Protein AF-A0A4Y2HQZ5-F1 (afdb_monomer_lite)

pLDDT: mean 81.78, std 10.29, range [56.5, 96.31]

Structure (mmCIF, N/CA/C/O backbone):
data_AF-A0A4Y2HQZ5-F1
#
_entry.id   AF-A0A4Y2HQZ5-F1
#
loop_
_atom_site.group_PDB
_atom_site.id
_atom_site.type_symbol
_atom_site.label_atom_id
_atom_site.label_alt_id
_atom_site.label_comp_id
_atom_site.label_asym_id
_atom_site.label_entity_id
_atom_site.label_seq_id
_atom_site.pdbx_PDB_ins_code
_atom_site.Cartn_x
_atom_site.Cartn_y
_atom_site.Cartn_z
_atom_site.occupancy
_atom_site.B_iso_or_equiv
_atom_site.auth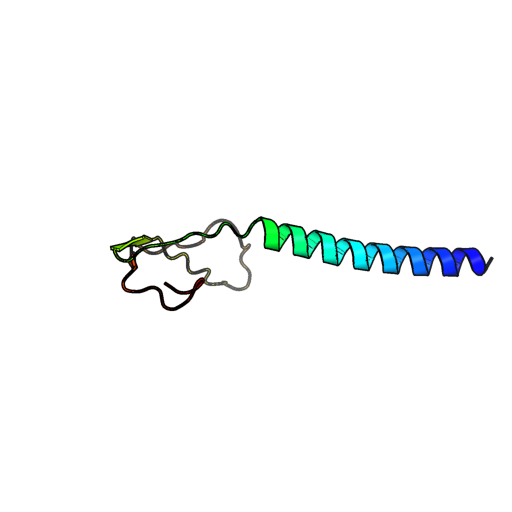_seq_id
_atom_site.auth_comp_id
_atom_site.auth_asym_id
_atom_site.auth_atom_id
_atom_site.pdbx_PDB_model_num
ATOM 1 N N . MET A 1 1 ? 20.953 -0.479 -44.830 1.00 66.06 1 MET A N 1
ATOM 2 C CA . MET A 1 1 ? 19.747 0.193 -44.283 1.00 66.06 1 MET A CA 1
ATOM 3 C C . MET A 1 1 ? 19.053 -0.674 -43.234 1.00 66.06 1 MET A C 1
ATOM 5 O O . MET A 1 1 ? 18.628 -0.134 -42.222 1.00 66.06 1 MET A O 1
ATOM 9 N N . GLU A 1 2 ? 19.015 -1.994 -43.427 1.00 72.44 2 GLU A N 1
ATOM 10 C CA . GLU A 1 2 ? 18.353 -2.978 -42.550 1.00 72.44 2 GLU A CA 1
ATOM 11 C C . GLU A 1 2 ? 18.903 -3.023 -41.114 1.00 72.44 2 GLU A C 1
ATOM 13 O O . GLU A 1 2 ? 18.123 -2.980 -40.169 1.00 72.44 2 GLU A O 1
ATOM 18 N N . ALA A 1 3 ? 20.226 -2.936 -40.928 1.00 75.69 3 ALA A N 1
ATOM 19 C CA . ALA A 1 3 ? 20.854 -2.953 -39.598 1.00 75.69 3 ALA A CA 1
ATOM 20 C C . ALA A 1 3 ? 20.358 -1.843 -38.645 1.00 75.69 3 ALA A C 1
ATOM 22 O O . ALA A 1 3 ? 20.314 -2.021 -37.428 1.00 75.69 3 ALA A O 1
ATOM 23 N N . ARG A 1 4 ? 19.950 -0.684 -39.184 1.00 80.50 4 ARG A N 1
ATOM 24 C CA . ARG A 1 4 ? 19.370 0.394 -38.366 1.00 80.50 4 ARG A CA 1
ATOM 25 C C . ARG A 1 4 ? 17.971 0.025 -37.886 1.00 80.50 4 ARG A C 1
ATOM 27 O O . ARG A 1 4 ? 17.622 0.345 -36.756 1.00 80.50 4 ARG A O 1
ATOM 34 N N . LEU A 1 5 ? 17.194 -0.649 -38.726 1.00 79.19 5 LEU A N 1
ATOM 35 C CA . LEU A 1 5 ? 15.822 -1.035 -38.424 1.00 79.19 5 LEU A CA 1
ATOM 36 C C . LEU A 1 5 ? 15.787 -2.116 -37.337 1.00 79.19 5 LEU A C 1
ATOM 38 O O . LEU A 1 5 ? 15.038 -1.991 -36.373 1.00 79.19 5 LEU A O 1
ATOM 42 N N . GLU A 1 6 ? 16.679 -3.101 -37.431 1.00 82.00 6 GLU A N 1
ATOM 43 C CA . GLU A 1 6 ? 16.845 -4.143 -36.411 1.00 82.00 6 GLU A CA 1
ATOM 44 C C . GLU A 1 6 ? 17.300 -3.560 -35.065 1.00 82.00 6 GLU A C 1
ATOM 46 O O . GLU A 1 6 ? 16.752 -3.911 -34.021 1.00 82.00 6 GLU A O 1
ATOM 51 N N . SER A 1 7 ? 18.234 -2.599 -35.076 1.00 82.88 7 SER A N 1
ATOM 52 C CA . SER A 1 7 ? 18.690 -1.924 -33.850 1.00 82.88 7 SER A CA 1
ATOM 53 C C . SER A 1 7 ? 17.598 -1.088 -33.170 1.00 82.88 7 SER A C 1
ATOM 55 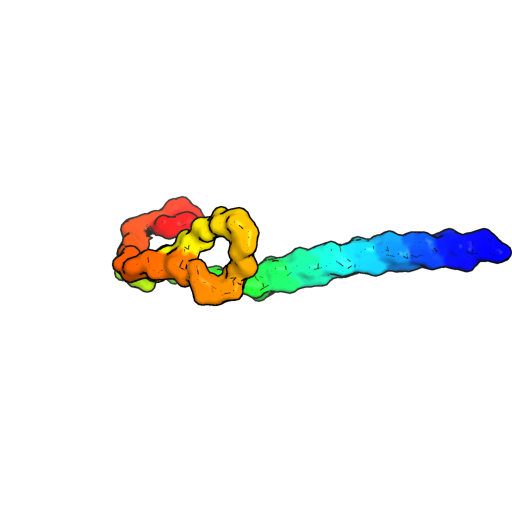O O . SER A 1 7 ? 17.558 -0.975 -31.946 1.00 82.88 7 SER A O 1
ATOM 57 N N . VAL A 1 8 ? 16.683 -0.511 -33.957 1.00 86.94 8 VAL A N 1
ATOM 58 C CA . VAL A 1 8 ? 15.539 0.236 -33.423 1.00 86.94 8 VAL A CA 1
ATOM 59 C C . VAL A 1 8 ? 14.551 -0.737 -32.780 1.00 86.94 8 VAL A C 1
ATOM 61 O O . VAL A 1 8 ? 14.151 -0.523 -31.637 1.00 86.94 8 VAL A O 1
ATOM 64 N N . GLN A 1 9 ? 14.238 -1.849 -33.449 1.00 85.88 9 GLN A N 1
ATOM 65 C CA . GLN A 1 9 ? 13.325 -2.866 -32.920 1.00 85.88 9 GLN A CA 1
ATOM 66 C C . GLN A 1 9 ? 13.813 -3.474 -31.599 1.00 85.88 9 GLN A C 1
ATOM 68 O O . GLN A 1 9 ? 13.032 -3.608 -30.653 1.00 85.88 9 GLN A O 1
ATOM 73 N N . THR A 1 10 ? 15.100 -3.814 -31.493 1.00 90.00 10 THR A N 1
ATOM 74 C CA . THR A 1 10 ? 15.669 -4.327 -30.238 1.00 90.00 10 THR A CA 1
ATOM 75 C C . THR A 1 10 ? 15.610 -3.276 -29.130 1.00 90.00 10 THR A C 1
ATOM 77 O O . THR A 1 10 ? 15.220 -3.598 -28.004 1.00 90.00 10 THR A O 1
ATOM 80 N N . SER A 1 11 ? 15.874 -2.007 -29.458 1.00 90.25 11 SER A N 1
ATOM 81 C CA . SER A 1 11 ? 15.794 -0.899 -28.501 1.00 90.25 11 SER A CA 1
ATOM 82 C C . SER A 1 11 ? 14.377 -0.674 -27.954 1.00 90.25 11 SER A C 1
ATOM 84 O O . SER A 1 11 ? 14.204 -0.431 -26.756 1.00 90.25 11 SER A O 1
ATOM 86 N N . ASP A 1 12 ? 13.345 -0.821 -28.789 1.00 91.81 12 ASP A N 1
ATOM 87 C CA . ASP A 1 12 ? 11.948 -0.674 -28.373 1.00 91.81 12 ASP A CA 1
ATOM 88 C C . ASP A 1 12 ? 11.518 -1.810 -27.435 1.00 91.81 12 ASP A C 1
ATOM 90 O O . ASP A 1 12 ? 10.845 -1.580 -26.422 1.00 91.81 12 ASP A O 1
ATOM 94 N N . ILE A 1 13 ? 11.973 -3.037 -27.708 1.00 92.69 13 ILE A N 1
ATOM 95 C CA . ILE A 1 13 ? 11.733 -4.202 -26.848 1.00 92.69 13 ILE A CA 1
ATOM 96 C C . ILE A 1 13 ? 12.403 -4.016 -25.480 1.00 92.69 13 ILE A C 1
ATOM 98 O O . ILE A 1 13 ? 11.789 -4.293 -24.443 1.00 92.69 13 ILE A O 1
ATOM 102 N N . GLU A 1 14 ? 13.646 -3.537 -25.447 1.00 94.94 14 GLU A N 1
ATOM 103 C CA . GLU A 1 14 ? 14.367 -3.268 -24.199 1.00 94.94 14 GLU A CA 1
ATOM 104 C C . GLU A 1 14 ? 13.693 -2.174 -23.371 1.00 94.94 14 GLU A C 1
ATOM 106 O O . GLU A 1 14 ? 13.476 -2.346 -22.167 1.00 94.94 14 GLU A O 1
ATOM 111 N N . ARG A 1 15 ? 13.262 -1.084 -24.015 1.00 95.19 15 ARG A N 1
ATOM 112 C CA . ARG A 1 15 ? 12.503 -0.008 -23.362 1.00 95.19 15 ARG A CA 1
ATOM 113 C C . ARG A 1 15 ? 11.193 -0.516 -22.776 1.00 95.19 15 ARG A C 1
ATOM 115 O O . ARG A 1 15 ? 10.856 -0.173 -21.640 1.00 95.19 15 ARG A O 1
ATOM 122 N N . LEU A 1 16 ? 10.474 -1.371 -23.502 1.00 95.19 16 LEU A N 1
ATOM 123 C CA . LEU A 1 16 ? 9.244 -1.981 -23.007 1.00 95.19 16 LEU A CA 1
ATOM 124 C C . LEU A 1 16 ? 9.511 -2.843 -21.765 1.00 95.19 16 LEU A C 1
ATOM 126 O O . LEU A 1 16 ? 8.801 -2.699 -20.766 1.00 95.19 16 LEU A O 1
ATOM 130 N N . LYS A 1 17 ? 10.544 -3.693 -21.787 1.00 96.00 17 LYS A N 1
ATOM 131 C CA . LYS A 1 17 ? 10.951 -4.511 -20.628 1.00 96.00 17 LYS A CA 1
ATOM 132 C C . LYS A 1 17 ? 11.305 -3.636 -19.424 1.00 96.00 17 LYS A C 1
ATOM 134 O O . LYS A 1 17 ? 10.764 -3.845 -18.338 1.00 96.00 17 LYS A O 1
ATOM 139 N N . LEU A 1 18 ? 12.129 -2.611 -19.630 1.00 96.31 18 LEU A N 1
ATOM 140 C CA . LEU A 1 18 ? 12.530 -1.665 -18.590 1.00 96.31 18 LEU A CA 1
ATOM 141 C C . LEU A 1 18 ? 11.317 -0.942 -17.987 1.00 96.31 18 LEU A C 1
ATOM 143 O O . LEU A 1 18 ? 11.217 -0.792 -16.770 1.00 96.31 18 LEU A O 1
ATOM 147 N N . SER A 1 19 ? 10.364 -0.527 -18.826 1.00 94.44 19 SER A N 1
ATOM 148 C CA . SER A 1 19 ? 9.146 0.151 -18.378 1.00 94.44 19 SER A CA 1
ATOM 149 C C . SER A 1 19 ? 8.278 -0.739 -17.481 1.00 94.44 19 SER A C 1
ATOM 151 O O . SER A 1 19 ? 7.721 -0.255 -16.495 1.00 94.44 19 SER A O 1
ATOM 153 N N . LYS A 1 20 ? 8.204 -2.047 -17.775 1.00 94.81 20 LYS A N 1
ATOM 154 C CA . LYS A 1 20 ? 7.470 -3.025 -16.961 1.00 94.81 20 LYS A CA 1
ATOM 155 C C . LYS A 1 20 ? 8.119 -3.197 -15.591 1.00 94.81 20 LYS A C 1
ATOM 157 O O . LYS A 1 20 ? 7.412 -3.149 -14.588 1.00 94.81 20 LYS A O 1
ATOM 162 N N . VAL A 1 21 ? 9.446 -3.333 -15.548 1.00 95.81 21 VAL A N 1
ATOM 163 C CA . VAL A 1 21 ? 10.203 -3.439 -14.290 1.00 95.81 21 VAL A CA 1
ATOM 164 C C . VAL A 1 21 ? 10.023 -2.177 -13.451 1.00 95.81 21 VAL A C 1
ATOM 166 O O . VAL A 1 21 ? 9.597 -2.272 -12.307 1.00 95.81 21 VAL A O 1
ATOM 169 N N . ARG A 1 22 ? 10.232 -0.992 -14.040 1.00 94.06 22 ARG A N 1
ATOM 170 C CA . ARG A 1 22 ? 10.060 0.295 -13.345 1.00 94.06 22 ARG A CA 1
ATOM 171 C C . ARG A 1 22 ? 8.660 0.459 -12.755 1.00 94.06 22 ARG A C 1
ATOM 173 O O . ARG A 1 22 ? 8.532 0.884 -11.613 1.00 94.06 22 ARG A O 1
ATOM 180 N N . LYS A 1 23 ? 7.612 0.102 -13.508 1.00 92.00 23 LYS A N 1
ATOM 181 C CA . LYS A 1 23 ? 6.229 0.145 -13.009 1.00 92.00 23 LYS A CA 1
ATOM 182 C C . LYS A 1 23 ? 6.009 -0.823 -11.852 1.00 92.00 23 LYS A C 1
ATOM 184 O O . LYS A 1 23 ? 5.430 -0.415 -10.853 1.00 92.00 23 LYS A O 1
ATOM 189 N N . LYS A 1 24 ? 6.476 -2.070 -11.972 1.00 90.31 24 LYS A N 1
ATOM 190 C CA . LYS A 1 24 ? 6.366 -3.066 -10.900 1.00 90.31 24 LYS A CA 1
ATOM 191 C C . LYS A 1 24 ? 7.047 -2.568 -9.625 1.00 90.31 24 LYS A C 1
ATOM 193 O O . LYS A 1 24 ? 6.394 -2.482 -8.598 1.00 90.31 24 LYS A O 1
ATOM 198 N N . THR A 1 25 ? 8.305 -2.137 -9.720 1.00 89.88 25 THR A N 1
ATOM 199 C CA . THR A 1 25 ? 9.051 -1.600 -8.575 1.00 89.88 25 THR A CA 1
ATOM 200 C C . THR A 1 25 ? 8.347 -0.403 -7.946 1.00 89.88 25 THR A C 1
ATOM 202 O O . THR A 1 25 ? 8.276 -0.329 -6.729 1.00 89.88 25 THR A O 1
ATOM 205 N N . HIS A 1 26 ? 7.784 0.507 -8.748 1.00 88.38 26 HIS A N 1
ATOM 206 C CA . HIS A 1 26 ? 7.028 1.644 -8.226 1.00 88.38 26 HIS A CA 1
ATOM 207 C C . HIS A 1 26 ? 5.798 1.198 -7.419 1.00 88.38 26 HIS A C 1
ATOM 209 O O . HIS A 1 26 ? 5.595 1.681 -6.310 1.00 88.38 26 HIS A O 1
ATOM 215 N N . TYR A 1 27 ? 4.992 0.266 -7.937 1.00 83.69 27 TYR A N 1
ATOM 216 C CA . TYR A 1 27 ? 3.827 -0.240 -7.201 1.00 83.69 27 TYR A CA 1
ATOM 217 C C . TYR A 1 27 ? 4.224 -1.020 -5.946 1.00 83.69 27 TYR A C 1
ATOM 219 O O . TYR A 1 27 ? 3.647 -0.781 -4.890 1.00 83.69 27 TYR A O 1
ATOM 227 N N . ASP A 1 28 ? 5.240 -1.876 -6.046 1.00 83.62 28 ASP A N 1
ATOM 228 C CA . ASP A 1 28 ? 5.732 -2.674 -4.923 1.00 83.62 28 ASP A CA 1
ATOM 229 C C . ASP A 1 28 ? 6.359 -1.776 -3.834 1.00 83.62 28 ASP A C 1
ATOM 231 O O . ASP A 1 28 ? 6.193 -2.042 -2.650 1.00 83.62 28 ASP A O 1
ATOM 235 N N . SER A 1 29 ? 7.018 -0.668 -4.206 1.00 78.56 29 SER A N 1
ATOM 236 C CA . SER A 1 29 ? 7.630 0.275 -3.249 1.00 78.56 29 SER A CA 1
ATOM 237 C C . SER A 1 29 ? 6.633 1.155 -2.491 1.00 78.56 29 SER A C 1
ATOM 239 O O . SER A 1 29 ? 6.968 1.681 -1.434 1.00 78.56 29 SER A O 1
ATOM 241 N N . VAL A 1 30 ? 5.424 1.344 -3.033 1.00 68.81 30 VAL A N 1
ATOM 242 C CA . VAL A 1 30 ? 4.375 2.200 -2.443 1.00 68.81 30 VAL A CA 1
ATOM 243 C C . VAL A 1 30 ? 3.386 1.374 -1.611 1.00 68.81 30 VAL A C 1
ATOM 245 O O . VAL A 1 30 ? 2.470 1.922 -0.999 1.00 68.81 30 VAL A O 1
ATOM 248 N N . ALA A 1 31 ? 3.574 0.055 -1.535 1.00 67.06 31 ALA A N 1
ATOM 249 C CA . ALA A 1 31 ? 2.861 -0.787 -0.591 1.00 67.06 31 ALA A CA 1
ATOM 250 C C . ALA A 1 31 ? 3.379 -0.509 0.828 1.00 67.06 31 ALA A C 1
ATOM 252 O O . ALA A 1 31 ? 4.210 -1.234 1.366 1.00 67.06 31 ALA A O 1
ATOM 253 N N . THR A 1 32 ? 2.909 0.577 1.436 1.00 65.75 32 THR A N 1
ATOM 254 C CA . THR A 1 32 ? 3.089 0.787 2.868 1.00 65.75 32 THR A CA 1
ATOM 255 C C . THR A 1 32 ? 2.341 -0.330 3.586 1.00 65.75 32 THR A C 1
ATOM 257 O O . THR A 1 32 ? 1.124 -0.473 3.424 1.00 65.75 32 THR A O 1
ATOM 260 N N . ASP A 1 33 ? 3.068 -1.125 4.362 1.00 70.06 33 ASP A N 1
ATOM 261 C CA . ASP A 1 33 ? 2.489 -2.166 5.197 1.00 70.06 33 ASP A CA 1
ATOM 262 C C . ASP A 1 33 ? 1.735 -1.513 6.359 1.00 70.06 33 ASP A C 1
ATOM 264 O O . ASP A 1 33 ? 2.314 -1.008 7.324 1.00 70.06 33 ASP A O 1
ATOM 268 N N . HIS A 1 34 ? 0.416 -1.427 6.213 1.00 73.94 34 HIS A N 1
ATOM 269 C CA . HIS A 1 34 ? -0.453 -0.901 7.253 1.00 73.94 34 HIS A CA 1
ATOM 270 C C . HIS A 1 34 ? -0.836 -2.057 8.176 1.00 73.94 34 HIS A C 1
ATOM 272 O O . HIS A 1 34 ? -1.808 -2.773 7.939 1.00 73.94 34 HIS A O 1
ATOM 278 N N . HIS A 1 35 ? -0.048 -2.246 9.231 1.00 79.06 35 HIS A N 1
ATOM 279 C CA . HIS A 1 35 ? -0.287 -3.278 10.233 1.00 79.06 35 HIS A CA 1
ATOM 280 C C . HIS A 1 35 ? -1.395 -2.876 11.216 1.00 79.06 35 HIS A C 1
ATOM 282 O O . HIS A 1 35 ? -1.118 -2.308 12.275 1.00 79.06 35 HIS A O 1
ATOM 288 N N . PHE A 1 36 ? -2.646 -3.209 10.900 1.00 84.06 36 PHE A N 1
ATOM 289 C CA . PHE A 1 36 ? -3.749 -3.033 11.847 1.00 84.06 36 PHE A CA 1
ATOM 290 C C . PHE A 1 36 ? -3.741 -4.119 12.931 1.00 84.06 36 PHE A C 1
ATOM 292 O O . PHE A 1 36 ? -3.467 -5.298 12.681 1.00 84.06 36 PHE A O 1
ATOM 299 N N . LYS A 1 37 ? -4.072 -3.733 14.159 1.00 88.19 37 LYS A N 1
ATOM 300 C CA . LYS A 1 37 ? -4.239 -4.623 15.309 1.00 88.19 37 LYS A CA 1
ATOM 301 C C . LYS A 1 37 ? -5.718 -4.820 15.616 1.00 88.19 37 LYS A C 1
ATOM 303 O O . LYS A 1 37 ? -6.572 -4.016 15.253 1.00 88.19 37 LYS A O 1
ATOM 308 N N . LYS A 1 38 ? -6.030 -5.908 16.326 1.00 88.94 38 LYS A N 1
ATOM 309 C CA . LYS A 1 38 ? -7.383 -6.134 16.843 1.00 88.94 38 LYS A CA 1
ATOM 310 C C . LYS A 1 38 ? -7.798 -4.949 17.722 1.00 88.94 38 LYS A C 1
ATOM 312 O O . LYS A 1 38 ? -7.099 -4.636 18.681 1.00 88.94 38 LYS A O 1
ATOM 317 N N . GLY A 1 39 ? -8.946 -4.354 17.418 1.00 89.31 39 GLY A N 1
ATOM 318 C CA . GLY A 1 39 ? -9.478 -3.175 18.102 1.00 89.31 39 GLY A CA 1
ATOM 319 C C . GLY A 1 39 ? -9.187 -1.842 17.408 1.00 89.31 39 GLY A C 1
ATOM 320 O O . GLY A 1 39 ? -9.794 -0.847 17.796 1.00 89.31 39 GLY A O 1
ATOM 321 N N . ASP A 1 40 ? -8.340 -1.809 16.374 1.00 91.19 40 ASP A N 1
ATOM 322 C CA . ASP A 1 40 ? -8.095 -0.582 15.613 1.00 91.19 40 ASP A CA 1
ATOM 323 C C . ASP A 1 40 ? -9.351 -0.146 14.850 1.00 91.19 40 ASP A C 1
ATOM 325 O O . ASP A 1 40 ? -10.087 -0.982 14.313 1.00 91.19 40 ASP A O 1
ATOM 329 N N . LEU A 1 41 ? -9.572 1.171 14.789 1.00 90.88 41 LEU A N 1
ATOM 330 C CA . LEU A 1 41 ? -10.642 1.780 14.002 1.00 90.88 41 LEU A CA 1
ATOM 331 C C . LEU A 1 41 ? -10.160 2.040 12.574 1.00 90.88 41 LEU A C 1
ATOM 333 O O . LEU A 1 41 ? -9.210 2.792 12.355 1.00 90.88 41 LEU A O 1
ATOM 337 N N . VAL A 1 42 ? -10.848 1.450 11.602 1.00 89.06 42 VAL A N 1
ATOM 338 C CA . VAL A 1 42 ? -10.511 1.529 10.179 1.00 89.06 42 VAL A CA 1
ATOM 339 C C . VAL A 1 42 ? -11.693 2.027 9.361 1.00 89.06 42 VAL A C 1
ATOM 341 O O . VAL A 1 42 ? -12.841 1.675 9.624 1.00 89.06 42 VAL A O 1
ATOM 344 N N . TRP A 1 43 ? -11.409 2.830 8.337 1.00 88.62 43 TRP A N 1
ATOM 345 C CA . TRP A 1 43 ? -12.409 3.261 7.362 1.00 88.62 43 TRP A CA 1
ATOM 346 C C . TRP A 1 43 ? -12.387 2.334 6.155 1.00 88.62 43 TRP A C 1
ATOM 348 O O . TRP A 1 43 ? -11.348 2.175 5.513 1.00 88.62 43 TRP A O 1
ATOM 358 N N . VAL A 1 44 ? -13.531 1.740 5.814 1.00 85.31 44 VAL A N 1
ATOM 359 C CA . VAL A 1 44 ? -13.622 0.839 4.660 1.00 85.31 44 VAL A CA 1
ATOM 360 C C . VAL A 1 44 ? -14.099 1.633 3.454 1.00 85.31 44 VAL A C 1
ATOM 362 O O . VAL A 1 44 ? -15.264 2.011 3.345 1.00 85.31 44 VAL A O 1
ATOM 365 N N . CYS A 1 45 ? -13.194 1.893 2.516 1.00 81.88 45 CYS A N 1
ATOM 366 C CA . CYS A 1 45 ? -13.551 2.513 1.247 1.00 81.88 45 CYS A CA 1
ATOM 367 C C . CYS A 1 45 ? -13.933 1.422 0.243 1.00 81.88 45 CYS A C 1
ATOM 369 O O . CYS A 1 45 ? -13.085 0.658 -0.208 1.00 81.88 45 CYS A O 1
ATOM 371 N N . ASN A 1 46 ? -15.218 1.354 -0.115 1.00 72.81 46 ASN A N 1
ATOM 372 C CA . ASN A 1 46 ? -15.717 0.429 -1.129 1.00 72.81 46 ASN A CA 1
ATOM 373 C C . ASN A 1 46 ? -15.836 1.169 -2.472 1.00 72.81 46 ASN A C 1
ATOM 375 O O . ASN A 1 46 ? -16.803 1.919 -2.675 1.00 72.81 46 ASN A O 1
ATOM 379 N N . PRO A 1 47 ? -14.881 1.009 -3.408 1.00 66.81 47 PRO A N 1
ATOM 380 C CA . PRO A 1 47 ? -14.996 1.603 -4.728 1.00 66.81 47 PRO A CA 1
ATOM 381 C C . PRO A 1 47 ? -16.080 0.864 -5.523 1.00 66.81 47 PRO A C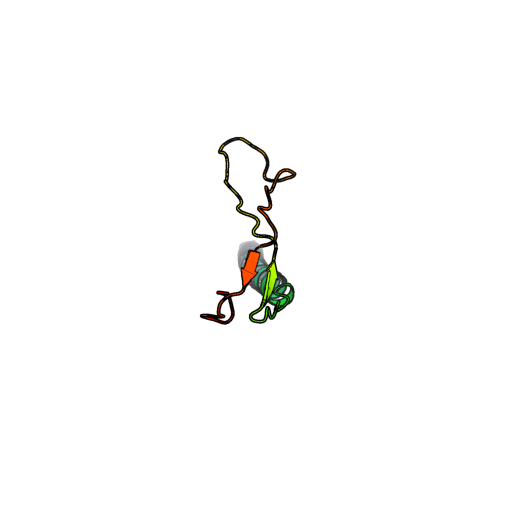 1
ATOM 383 O O . PRO A 1 47 ? -15.800 -0.007 -6.343 1.00 66.81 47 PRO A O 1
ATOM 386 N N . LYS A 1 48 ? -17.350 1.233 -5.326 1.00 67.00 48 LYS A N 1
ATOM 387 C CA . LYS A 1 48 ? -18.426 0.823 -6.235 1.00 67.00 48 LYS A CA 1
ATOM 388 C C . LYS A 1 48 ? -18.180 1.501 -7.578 1.00 67.00 48 LYS A C 1
ATOM 390 O O . LYS A 1 48 ? -18.526 2.669 -7.763 1.00 67.00 48 LYS A O 1
ATOM 395 N N . GLN A 1 49 ? -17.567 0.781 -8.513 1.00 62.25 49 GLN A N 1
ATOM 396 C CA . GLN A 1 49 ? -17.333 1.280 -9.861 1.00 62.25 49 GLN A CA 1
ATOM 397 C C . GLN A 1 49 ? -18.679 1.441 -10.578 1.00 62.25 49 GLN A C 1
ATOM 399 O O . GLN A 1 49 ? -19.252 0.489 -11.105 1.00 62.25 49 GLN A O 1
ATOM 404 N N . ARG A 1 50 ? -19.213 2.665 -10.597 1.00 66.38 50 ARG A N 1
ATOM 405 C CA . ARG A 1 50 ? -20.330 3.016 -11.476 1.00 66.38 50 ARG A CA 1
ATOM 406 C C . ARG A 1 50 ? -19.773 3.204 -12.885 1.00 66.38 50 ARG A C 1
ATOM 408 O O . ARG A 1 50 ? -18.957 4.097 -13.106 1.00 66.38 50 ARG A O 1
ATOM 415 N N . ARG A 1 51 ? -20.188 2.350 -13.830 1.00 72.69 51 ARG A N 1
ATOM 416 C CA . ARG A 1 51 ? -19.834 2.502 -15.253 1.00 72.69 51 ARG A CA 1
ATOM 417 C C . ARG A 1 51 ? -20.201 3.919 -15.717 1.00 72.69 51 ARG A C 1
ATOM 419 O O . ARG A 1 51 ? -21.289 4.395 -15.412 1.00 72.69 51 ARG A O 1
ATOM 426 N N . GLY A 1 52 ? -19.290 4.576 -16.434 1.00 72.88 52 GLY A N 1
ATOM 427 C CA . GLY A 1 52 ? -19.520 5.899 -17.028 1.00 72.88 52 GLY A CA 1
ATOM 428 C C . GLY A 1 52 ? -19.180 7.112 -16.151 1.00 72.88 52 GLY A C 1
ATOM 429 O O . GLY A 1 52 ? -19.301 8.231 -16.635 1.00 72.88 52 GLY A O 1
ATOM 430 N N . LEU A 1 53 ? -18.728 6.930 -14.903 1.00 68.75 53 LEU A N 1
ATOM 431 C CA . LEU A 1 53 ? -18.239 8.026 -14.052 1.00 68.75 53 LEU A CA 1
ATOM 432 C C . LEU A 1 53 ? -16.712 7.985 -13.913 1.00 68.75 53 LEU A C 1
ATOM 434 O O . LEU A 1 53 ? -16.113 6.909 -13.858 1.00 68.75 53 LEU A O 1
ATOM 438 N N . SER A 1 54 ? -16.078 9.159 -13.841 1.00 68.81 54 SER A N 1
ATOM 439 C CA . SER A 1 54 ? -14.636 9.264 -13.612 1.00 68.81 54 SER A CA 1
ATOM 440 C C . SER A 1 54 ? -14.262 8.727 -12.212 1.00 68.81 54 SER A C 1
ATOM 442 O O . SER A 1 54 ? -15.005 8.939 -11.250 1.00 68.81 54 SER A O 1
ATOM 444 N N . PRO A 1 55 ? -13.111 8.044 -12.044 1.00 64.25 55 PRO A N 1
ATOM 445 C CA . PRO A 1 55 ? -12.737 7.394 -10.777 1.00 64.25 55 PRO A CA 1
ATOM 446 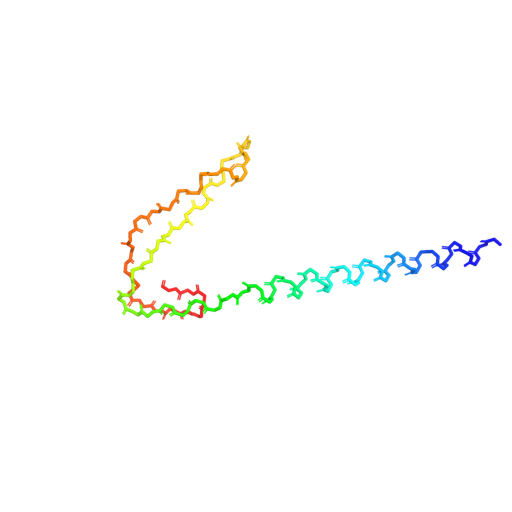C C . PRO A 1 55 ? -12.527 8.319 -9.564 1.00 64.25 55 PRO A C 1
ATOM 448 O O . PRO A 1 55 ? -12.401 7.834 -8.441 1.00 64.25 55 PRO A O 1
ATOM 451 N N . LYS A 1 56 ? -12.444 9.637 -9.755 1.00 63.31 56 LYS A N 1
ATOM 452 C CA . LYS A 1 56 ? -12.175 10.625 -8.698 1.00 63.31 56 LYS A CA 1
ATOM 453 C C . LYS A 1 56 ? -13.240 11.721 -8.810 1.00 63.31 56 LYS A C 1
ATOM 455 O O . LYS A 1 56 ? -13.346 12.271 -9.905 1.00 63.31 56 LYS A O 1
ATOM 460 N N . PRO A 1 57 ? -14.035 12.039 -7.760 1.00 56.50 57 PRO A N 1
ATOM 461 C CA . PRO A 1 57 ? -13.605 12.146 -6.360 1.00 56.50 57 PRO A CA 1
ATOM 462 C C . PRO A 1 57 ? -14.612 11.609 -5.306 1.00 56.50 57 PRO A C 1
ATOM 464 O O . PRO A 1 57 ? -14.691 12.142 -4.205 1.00 56.50 57 PRO A O 1
ATOM 467 N N . ARG A 1 58 ? -15.414 10.574 -5.590 1.00 61.66 58 ARG A N 1
ATOM 468 C CA . ARG A 1 58 ? -16.358 10.012 -4.594 1.00 61.66 58 ARG A CA 1
ATOM 469 C C . ARG A 1 58 ? -16.098 8.538 -4.308 1.00 61.66 58 ARG A C 1
ATOM 471 O O . ARG A 1 58 ? -16.925 7.683 -4.614 1.00 61.66 58 ARG A O 1
ATOM 478 N N . GLN A 1 59 ? -14.961 8.244 -3.686 1.00 69.94 59 GLN A N 1
ATOM 479 C CA . GLN A 1 59 ? -14.842 6.992 -2.944 1.00 69.94 59 GLN A CA 1
ATOM 480 C C . GLN A 1 59 ? -15.642 7.167 -1.655 1.00 69.94 59 GLN A C 1
ATOM 482 O O . GLN A 1 59 ? -15.306 7.986 -0.805 1.00 69.94 59 GLN A O 1
ATOM 487 N N . LYS A 1 60 ? -16.776 6.467 -1.569 1.00 74.31 60 LYS A N 1
ATOM 488 C CA . LYS A 1 60 ? -17.542 6.397 -0.329 1.00 74.31 60 LYS A CA 1
ATOM 489 C C . LYS A 1 60 ? -16.737 5.528 0.625 1.00 74.31 60 LYS A C 1
ATOM 491 O O . LYS A 1 60 ? -16.558 4.340 0.362 1.00 74.31 60 LYS A O 1
ATOM 496 N N . CYS A 1 61 ? -16.227 6.145 1.676 1.00 79.94 61 CYS A N 1
ATOM 497 C CA . CYS A 1 61 ? -15.683 5.419 2.806 1.00 79.94 61 CYS A CA 1
ATOM 498 C C . CYS A 1 61 ? -16.806 5.265 3.827 1.00 79.94 61 CYS A C 1
ATOM 500 O O . CYS A 1 61 ? -17.506 6.224 4.155 1.00 79.94 61 CYS A O 1
ATOM 502 N N . GLU A 1 62 ? -17.045 4.027 4.227 1.00 84.12 62 GLU A N 1
ATOM 503 C CA . GLU A 1 62 ? -18.077 3.643 5.173 1.00 84.12 62 GLU A CA 1
ATOM 504 C C . GLU A 1 62 ? -17.415 3.482 6.537 1.00 84.12 62 GLU A C 1
ATOM 506 O O . GLU A 1 62 ? -16.442 2.739 6.637 1.00 84.12 62 GLU A O 1
ATOM 511 N N . GLY A 1 63 ? -17.960 4.207 7.523 1.00 80.94 63 GLY A N 1
ATOM 512 C CA . GLY A 1 63 ? -17.795 4.034 8.969 1.00 80.94 63 GLY A CA 1
ATOM 513 C C . GLY A 1 63 ? -16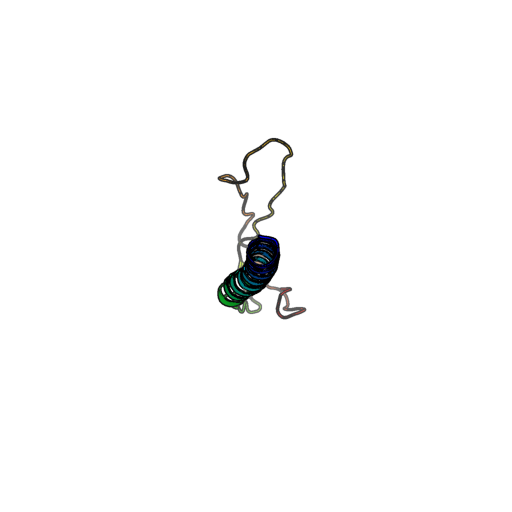.373 3.951 9.539 1.00 80.94 63 GLY A C 1
ATOM 514 O O . GLY A 1 63 ? -15.393 3.736 8.839 1.00 80.94 63 GLY A O 1
ATOM 515 N N . PRO A 1 64 ? -16.249 4.055 10.863 1.00 86.69 64 PRO A N 1
ATOM 516 C CA . PRO A 1 64 ? -15.153 3.432 11.574 1.00 86.69 64 PRO A CA 1
ATOM 517 C C . PRO A 1 64 ? -15.571 2.004 11.965 1.00 86.69 64 PRO A C 1
ATOM 519 O O . PRO A 1 64 ? -16.449 1.802 12.803 1.00 86.69 64 PRO A O 1
ATOM 522 N N . TYR A 1 65 ? -14.959 1.008 11.334 1.00 90.25 65 TYR A N 1
ATOM 523 C CA . TYR A 1 65 ? -15.073 -0.401 11.706 1.00 90.25 65 TYR A CA 1
ATOM 524 C C . TYR A 1 65 ? -13.968 -0.773 12.684 1.00 90.25 65 TYR A C 1
ATOM 526 O O . TYR A 1 65 ? -12.882 -0.208 12.628 1.00 90.25 65 TYR A O 1
ATOM 534 N N . THR A 1 66 ? -14.218 -1.749 13.551 1.00 92.75 66 THR A N 1
ATOM 535 C CA . THR A 1 66 ? -13.179 -2.323 14.407 1.00 92.75 66 THR A CA 1
ATOM 536 C C . THR A 1 66 ? -12.618 -3.592 13.785 1.00 92.75 66 THR A C 1
ATOM 538 O O . THR A 1 66 ? -13.358 -4.483 13.367 1.00 92.75 66 THR A O 1
ATOM 541 N N . VAL A 1 67 ? -11.293 -3.703 13.749 1.00 89.62 67 VAL A N 1
ATOM 542 C CA . VAL A 1 67 ? -10.624 -4.936 13.322 1.00 89.62 67 VAL A CA 1
ATOM 543 C C . VAL A 1 67 ? -10.840 -6.013 14.386 1.00 89.62 67 VAL A C 1
ATOM 545 O O . VAL A 1 67 ? -10.407 -5.866 15.530 1.00 89.62 67 VAL A O 1
ATOM 548 N N . VAL A 1 68 ? -11.515 -7.111 14.035 1.00 90.00 68 VAL A N 1
ATOM 549 C CA . VAL A 1 68 ? -11.825 -8.202 14.980 1.00 90.00 68 VAL A CA 1
ATOM 550 C C . VAL A 1 68 ? -10.705 -9.238 15.022 1.00 90.00 68 VAL A C 1
ATOM 552 O O . VAL A 1 68 ? -10.374 -9.741 16.102 1.00 90.00 68 VAL A O 1
ATOM 555 N N . LYS A 1 69 ? -10.123 -9.576 13.864 1.00 90.00 69 LYS A N 1
ATOM 556 C CA . LYS A 1 69 ? -9.054 -10.571 13.757 1.00 90.00 69 LYS A CA 1
ATOM 557 C C . LYS A 1 69 ? -8.346 -10.485 12.404 1.00 90.00 69 LYS A C 1
ATOM 559 O O . LYS A 1 69 ? -8.952 -10.774 11.383 1.00 90.00 69 LYS A O 1
ATOM 564 N N . LYS A 1 70 ? -7.022 -10.313 12.437 1.00 88.19 70 LYS A N 1
ATOM 565 C CA . LYS A 1 70 ? -6.156 -10.498 11.267 1.00 88.19 70 LYS A CA 1
ATOM 566 C C . LYS A 1 70 ? -6.187 -11.957 10.795 1.00 88.19 70 LYS A C 1
ATOM 568 O O . LYS A 1 70 ? -5.849 -12.863 11.561 1.00 88.19 70 LYS A O 1
ATOM 573 N N . LEU A 1 71 ? -6.612 -12.175 9.552 1.00 86.31 71 LEU A N 1
ATOM 574 C CA . LEU A 1 71 ? -6.615 -13.486 8.898 1.00 86.31 71 LEU A CA 1
ATOM 575 C C . LEU A 1 71 ? -5.328 -13.715 8.099 1.00 86.31 71 LEU A C 1
ATOM 577 O O . LEU A 1 71 ? -4.762 -14.797 8.187 1.00 86.31 71 LEU A O 1
ATOM 581 N N . ASN A 1 72 ? -4.861 -12.699 7.365 1.00 85.00 72 ASN A N 1
ATOM 582 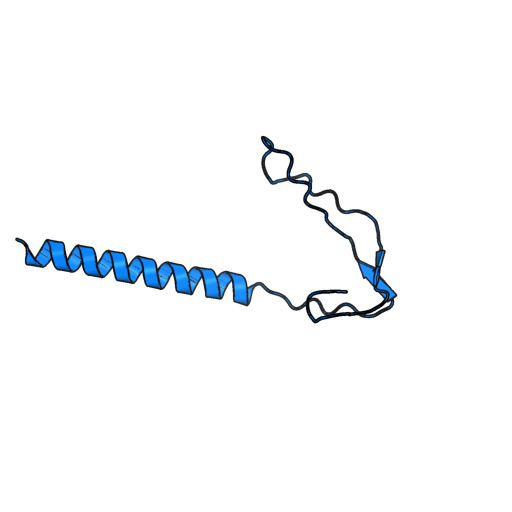C CA . ASN A 1 72 ? -3.631 -12.705 6.564 1.00 85.00 72 ASN A CA 1
ATOM 583 C C . ASN A 1 72 ? -2.945 -11.338 6.652 1.00 85.00 72 ASN A C 1
ATOM 585 O O . ASN A 1 72 ? -3.500 -10.403 7.217 1.00 85.00 72 ASN A O 1
ATOM 589 N N . ASP A 1 73 ? -1.771 -11.183 6.036 1.00 79.25 73 ASP A N 1
ATOM 590 C CA . ASP A 1 73 ? -1.077 -9.890 6.031 1.00 79.25 73 ASP A CA 1
ATOM 591 C C . ASP A 1 73 ? -1.884 -8.756 5.374 1.00 79.25 73 ASP A C 1
ATOM 593 O O . ASP A 1 73 ? -1.846 -7.607 5.804 1.00 79.25 73 ASP A O 1
ATOM 597 N N . VAL A 1 74 ? -2.716 -9.129 4.401 1.00 77.75 74 VAL A N 1
ATOM 598 C CA . VAL A 1 74 ? -3.583 -8.222 3.638 1.00 77.75 74 VAL A CA 1
ATOM 599 C C . VAL A 1 74 ? -5.035 -8.223 4.147 1.00 77.75 74 VAL A C 1
ATOM 601 O O . VAL A 1 74 ? -5.802 -7.324 3.811 1.00 77.75 74 VAL A O 1
ATOM 604 N N . VAL A 1 75 ? -5.446 -9.222 4.942 1.00 82.06 75 VAL A N 1
ATOM 605 C CA . VAL A 1 75 ? -6.856 -9.434 5.328 1.00 82.06 75 VAL A CA 1
ATOM 606 C C . VAL A 1 75 ? -7.020 -9.310 6.842 1.00 82.06 75 VAL A C 1
ATOM 608 O O . VAL A 1 75 ? -6.469 -10.122 7.591 1.00 82.06 75 VAL A O 1
ATOM 611 N N . TYR A 1 76 ? -7.811 -8.321 7.262 1.00 82.12 76 TYR A N 1
ATOM 612 C CA . TYR A 1 76 ? -8.043 -7.901 8.649 1.00 82.12 76 TYR A CA 1
ATOM 613 C C . TYR A 1 76 ? -9.491 -8.103 9.104 1.00 82.12 76 TYR A C 1
ATOM 615 O O . TYR A 1 76 ? -10.379 -8.134 8.223 1.00 82.12 76 TYR A O 1
#

Sequence (76 aa):
MEARLESVQTSDIERLKLSKVRKKTHYDSVATDHHFKKGDLVWVCNPKQRRGLSPKPRQKCEGPYTVVKKLNDVVY

Foldseek 3Di:
DVVVVVVVVVVVVVVVVVVVVVVVCVVVVPPDQPDDDAFAWDWAFDQPDDPPDDSDDDRDTDGGDGDHDDPDSPRD

Radius of gyration: 21.59 Å; chains: 1; bounding box: 41×26×62 Å

Organism: Araneus ventricosus (NCBI:txid182803)

Secondary structure (DSSP, 8-state):
-HHHHHHHHHHHHHHHHHHHHHHHHHHHHT-------TT-EEEEE-----TTS-SSS---EEEEEEP----SSS--